Protein AF-A0A267E4J5-F1 (afdb_monomer_lite)

pLDDT: mean 73.21, std 20.11, range [37.22, 96.5]

InterPro domains:
  IPR006565 Bromodomain associated domain [PF07524] (9-82)
  IPR006565 Bromodomain associated domain [SM00576] (7-83)
  IPR009072 Histone-fold [G3DSA:1.10.20.10] (1-93)
  IPR019473 Transcription factor TFIID, subunit 8, C-terminal [PF10406] (143-163)
  IPR037818 Transcription initiation factor TFIID subunit 8 [PTHR46469] (3-164)

Sequence (169 aa):
MSANNDATAYEQCLRRSLAAILIDCGFQSSTRRCLRLLQAALEHFLSQVGQSARAYAEACGRTQPVLGDATMALVDYGVTVSSLIDFARQPRPAGTGGQQQRQQRNIPAVFGHDWLAEAALKRQSTAATSDRRAQQQTDRPNHIPDHLPPYPRPHTFVSTPAFRLRRCH

Foldseek 3Di:
DVVVVLVVLVLVVLLVVVVLVCVLVVDPDDDPVVSVVVSVVVVVLVVQLVVQQCVVCVVVVHRDRDVVSSCVSCVVVVHHPVVVVVVVPDDRPPPPPDPPDPPPPPPPCSVVPVVVVVVVVVVPPPDDDDDDPCVVQPPDDPVDDPPDDTDDDPVPDDDDDDDDDDDDD

Structure (mmCIF, N/CA/C/O backbone):
data_AF-A0A267E4J5-F1
#
_entry.id   AF-A0A267E4J5-F1
#
loop_
_atom_site.group_PDB
_atom_site.id
_atom_site.type_symbol
_atom_site.label_atom_id
_atom_site.label_alt_id
_atom_site.label_comp_id
_atom_site.label_asym_id
_atom_site.label_entity_id
_atom_site.label_seq_id
_atom_site.pdbx_PDB_ins_code
_atom_site.Cartn_x
_atom_site.Cartn_y
_atom_site.Cartn_z
_atom_site.occupancy
_atom_site.B_iso_or_equiv
_atom_site.auth_seq_id
_atom_site.auth_comp_id
_atom_site.auth_asym_id
_atom_site.auth_atom_id
_atom_site.pdbx_PDB_model_num
ATOM 1 N N . MET A 1 1 ? 18.234 17.615 10.027 1.00 39.00 1 MET A N 1
ATOM 2 C CA . MET A 1 1 ? 18.674 17.198 8.672 1.00 39.00 1 MET A CA 1
ATOM 3 C C . MET A 1 1 ? 18.605 15.678 8.446 1.00 39.00 1 MET A C 1
ATOM 5 O O . MET A 1 1 ? 18.945 15.249 7.355 1.00 39.00 1 MET A O 1
ATOM 9 N N . SER A 1 2 ? 18.106 14.867 9.393 1.00 48.38 2 SER A N 1
ATOM 10 C CA . SER A 1 2 ? 18.054 13.397 9.248 1.00 48.38 2 SER A CA 1
ATOM 11 C C . SER A 1 2 ? 16.861 12.866 8.437 1.00 48.38 2 SER A C 1
ATOM 13 O O . SER A 1 2 ? 17.034 11.925 7.678 1.00 48.38 2 SER A O 1
ATOM 15 N N . ALA A 1 3 ? 15.692 13.521 8.485 1.00 51.59 3 ALA A N 1
ATOM 16 C CA . ALA A 1 3 ? 14.471 13.032 7.823 1.00 51.59 3 ALA A CA 1
ATOM 17 C C . ALA A 1 3 ? 14.578 12.883 6.287 1.00 51.59 3 ALA A C 1
ATOM 19 O O . ALA A 1 3 ? 13.913 12.040 5.691 1.00 51.59 3 ALA A O 1
ATOM 20 N N . ASN A 1 4 ? 15.442 13.672 5.634 1.00 57.38 4 ASN A N 1
ATOM 21 C CA . ASN A 1 4 ? 15.647 13.583 4.183 1.00 57.38 4 ASN A CA 1
ATOM 22 C C . ASN A 1 4 ? 16.422 12.318 3.772 1.00 57.38 4 ASN A C 1
ATOM 24 O O . ASN A 1 4 ? 16.261 11.824 2.656 1.00 57.38 4 ASN A O 1
ATOM 28 N N . ASN A 1 5 ? 17.255 11.776 4.665 1.00 69.25 5 ASN A N 1
ATOM 29 C CA . ASN A 1 5 ? 18.024 10.566 4.380 1.00 69.25 5 ASN A CA 1
ATOM 30 C C . ASN A 1 5 ? 17.138 9.314 4.442 1.00 69.25 5 ASN A C 1
ATOM 32 O O . ASN A 1 5 ? 17.306 8.409 3.628 1.00 69.25 5 ASN A O 1
ATOM 36 N N . ASP A 1 6 ? 16.151 9.291 5.336 1.00 69.31 6 ASP A N 1
ATOM 37 C CA . ASP A 1 6 ? 15.254 8.141 5.485 1.00 69.31 6 ASP A CA 1
ATOM 38 C C . ASP A 1 6 ? 14.263 8.046 4.316 1.00 69.31 6 ASP A C 1
ATOM 40 O O . ASP A 1 6 ? 14.085 6.978 3.725 1.00 69.31 6 ASP A O 1
ATOM 44 N N . ALA A 1 7 ? 13.697 9.185 3.895 1.00 68.25 7 ALA A N 1
ATOM 45 C CA . ALA A 1 7 ? 12.808 9.257 2.733 1.00 68.25 7 ALA A CA 1
ATOM 46 C C . ALA A 1 7 ? 13.513 8.823 1.434 1.00 68.25 7 ALA A C 1
ATOM 48 O O . ALA A 1 7 ? 12.969 8.052 0.641 1.00 68.25 7 ALA A O 1
ATOM 49 N N . THR A 1 8 ? 14.761 9.261 1.239 1.00 77.25 8 THR A N 1
ATOM 50 C CA . THR A 1 8 ? 15.552 8.875 0.060 1.00 77.25 8 THR A CA 1
ATOM 51 C C . THR A 1 8 ? 15.993 7.412 0.104 1.00 77.25 8 THR A C 1
ATOM 53 O O . THR A 1 8 ? 16.132 6.789 -0.950 1.00 77.25 8 THR A O 1
ATOM 56 N N . ALA A 1 9 ? 16.178 6.828 1.290 1.00 80.19 9 ALA A N 1
ATOM 57 C CA . ALA A 1 9 ? 16.456 5.404 1.439 1.00 80.19 9 ALA A CA 1
ATOM 58 C C . ALA A 1 9 ? 15.228 4.534 1.117 1.00 80.19 9 ALA A C 1
ATOM 60 O O . ALA A 1 9 ? 15.368 3.538 0.402 1.00 80.19 9 ALA A O 1
ATOM 61 N N . TYR A 1 10 ? 14.029 4.930 1.561 1.00 80.94 10 TYR A N 1
ATOM 62 C CA . TYR A 1 10 ? 12.776 4.254 1.202 1.00 80.94 10 TYR A CA 1
ATOM 63 C C . TYR A 1 10 ? 12.551 4.252 -0.317 1.00 80.94 10 TYR A C 1
ATOM 65 O O . TYR A 1 10 ? 12.337 3.191 -0.910 1.00 80.94 10 TYR A O 1
ATOM 73 N N . GLU A 1 11 ? 12.709 5.412 -0.964 1.00 82.56 11 GLU A N 1
ATOM 74 C CA . GLU A 1 11 ? 12.622 5.540 -2.424 1.00 82.56 11 GLU A CA 1
ATOM 75 C C . GLU A 1 11 ? 13.619 4.607 -3.127 1.00 82.56 11 GLU A C 1
ATOM 77 O O . GLU A 1 11 ? 13.273 3.910 -4.083 1.00 82.56 11 GLU A O 1
ATOM 82 N N . GLN A 1 12 ? 14.863 4.537 -2.646 1.00 83.50 12 GLN A N 1
ATOM 83 C CA . GLN A 1 12 ? 15.877 3.656 -3.228 1.00 83.50 12 GLN A CA 1
ATOM 84 C C . GLN A 1 12 ? 15.527 2.173 -3.077 1.00 83.50 12 GLN A C 1
ATOM 86 O O . GLN A 1 12 ? 15.739 1.401 -4.019 1.00 83.50 12 GLN A O 1
ATOM 91 N N . CYS A 1 13 ? 14.990 1.769 -1.925 1.00 86.06 13 CYS A N 1
ATOM 92 C CA . CYS A 1 13 ? 14.531 0.405 -1.682 1.00 86.06 13 CYS A CA 1
ATOM 93 C C . CYS A 1 13 ? 13.378 0.025 -2.616 1.00 86.06 13 CYS A C 1
ATOM 95 O O . CYS A 1 13 ? 13.448 -1.021 -3.266 1.00 86.06 13 CYS A O 1
ATOM 97 N N . LEU A 1 14 ? 12.366 0.885 -2.734 1.00 87.81 14 LEU A N 1
ATOM 98 C CA . LEU A 1 14 ? 11.190 0.644 -3.571 1.00 87.81 14 LEU A CA 1
ATOM 99 C C . LEU A 1 14 ? 11.554 0.652 -5.064 1.00 87.81 14 LEU A C 1
ATOM 101 O O . LEU A 1 14 ? 11.157 -0.230 -5.826 1.00 87.81 14 LEU A O 1
ATOM 105 N N . ARG A 1 15 ? 12.432 1.561 -5.490 1.00 87.94 15 ARG A N 1
ATOM 106 C CA . ARG A 1 15 ? 12.962 1.553 -6.859 1.00 87.94 15 ARG A CA 1
ATOM 107 C C . ARG A 1 15 ? 13.741 0.273 -7.168 1.00 87.94 15 ARG A C 1
ATOM 109 O O . ARG A 1 15 ? 13.657 -0.244 -8.282 1.00 87.94 15 ARG A O 1
ATOM 116 N N . ARG A 1 16 ? 14.511 -0.243 -6.205 1.00 87.12 16 ARG A N 1
ATOM 117 C CA . ARG A 1 16 ? 15.277 -1.487 -6.364 1.00 87.12 16 ARG A CA 1
ATOM 118 C C . ARG A 1 16 ? 14.369 -2.712 -6.456 1.00 87.12 16 ARG A C 1
ATOM 120 O O . ARG A 1 16 ? 14.655 -3.591 -7.267 1.00 87.12 16 ARG A O 1
ATOM 127 N N . SER A 1 17 ? 13.304 -2.784 -5.656 1.00 90.00 17 SER A N 1
ATOM 128 C CA . SER A 1 17 ? 12.346 -3.892 -5.726 1.00 90.00 17 SER A CA 1
ATOM 129 C C . SER A 1 17 ? 11.582 -3.887 -7.049 1.00 90.00 17 SER A C 1
ATOM 131 O O . SER A 1 17 ? 11.487 -4.933 -7.686 1.00 90.00 17 SER A O 1
ATOM 133 N N . LEU A 1 18 ? 11.141 -2.720 -7.528 1.00 91.50 18 LEU A N 1
ATOM 134 C CA . LEU A 1 18 ? 10.510 -2.591 -8.845 1.00 91.50 18 LEU A CA 1
ATOM 135 C C . LEU A 1 18 ? 11.443 -3.004 -9.984 1.00 91.50 18 LEU A C 1
ATOM 137 O O . LEU A 1 18 ? 11.026 -3.731 -10.880 1.00 91.50 18 LEU A O 1
ATOM 141 N N . ALA A 1 19 ? 12.712 -2.593 -9.940 1.00 89.88 19 ALA A N 1
ATOM 142 C CA . ALA A 1 19 ? 13.693 -3.022 -10.933 1.00 89.88 19 ALA A CA 1
ATOM 143 C C . ALA A 1 19 ? 13.884 -4.549 -10.930 1.00 89.88 19 ALA A C 1
ATOM 145 O O . ALA A 1 19 ? 13.987 -5.144 -11.997 1.00 89.88 19 ALA A O 1
ATOM 146 N N . ALA A 1 20 ? 13.886 -5.190 -9.756 1.00 87.62 20 ALA A N 1
ATOM 147 C CA . ALA A 1 20 ? 13.961 -6.646 -9.658 1.00 87.62 20 ALA A CA 1
ATOM 148 C C . ALA A 1 20 ? 12.732 -7.328 -10.282 1.00 87.62 20 ALA A C 1
ATOM 150 O O . ALA A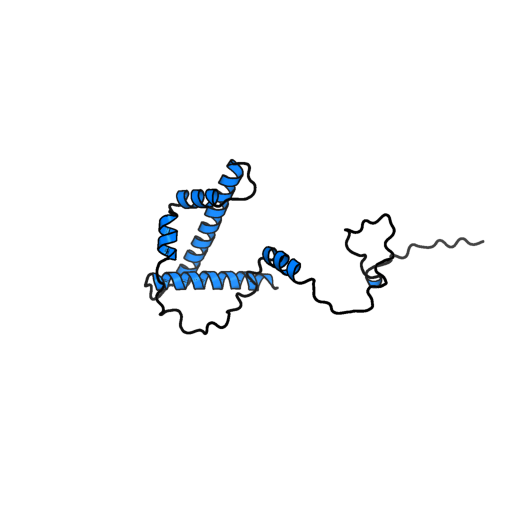 1 20 ? 12.895 -8.257 -11.064 1.00 87.62 20 ALA A O 1
ATOM 151 N N . ILE A 1 21 ? 11.525 -6.818 -10.011 1.00 89.88 21 ILE A N 1
ATOM 152 C CA . ILE A 1 21 ? 10.283 -7.341 -10.602 1.00 89.88 21 ILE A CA 1
ATOM 153 C C . ILE A 1 21 ? 10.297 -7.188 -12.129 1.00 89.88 21 ILE A C 1
ATOM 155 O O . ILE A 1 21 ? 9.938 -8.118 -12.839 1.00 89.88 21 ILE A O 1
ATOM 159 N N . LEU A 1 22 ? 10.762 -6.052 -12.657 1.00 90.69 22 LEU A N 1
ATOM 160 C CA . LEU A 1 22 ? 10.876 -5.860 -14.107 1.00 90.69 22 LEU A CA 1
ATOM 161 C C . LEU A 1 22 ? 11.838 -6.868 -14.749 1.00 90.69 22 LEU A C 1
ATOM 163 O O . LEU A 1 22 ? 11.575 -7.359 -15.843 1.00 90.69 22 LEU A O 1
ATOM 167 N N . ILE A 1 23 ? 12.930 -7.206 -14.067 1.00 89.62 23 ILE A N 1
ATOM 168 C CA . ILE A 1 23 ? 13.869 -8.217 -14.559 1.00 89.62 23 ILE A CA 1
ATOM 169 C C . ILE A 1 23 ? 13.230 -9.609 -14.524 1.00 89.62 23 ILE A C 1
ATOM 171 O O . ILE A 1 23 ? 13.393 -10.360 -15.483 1.00 89.62 23 ILE A O 1
ATOM 175 N N . ASP A 1 24 ? 12.452 -9.930 -13.486 1.00 87.25 24 ASP A N 1
ATOM 176 C CA . ASP A 1 24 ? 11.686 -11.184 -13.417 1.00 87.25 24 ASP A CA 1
ATOM 177 C C . ASP A 1 24 ? 10.664 -11.289 -14.563 1.00 87.25 24 ASP A C 1
ATOM 179 O O . ASP A 1 24 ? 10.459 -12.367 -15.117 1.00 87.25 24 ASP A O 1
ATOM 183 N N . CYS A 1 25 ? 10.065 -10.165 -14.969 1.00 88.44 25 CYS A N 1
ATOM 184 C CA . CYS A 1 25 ? 9.190 -10.089 -16.141 1.00 88.44 25 CYS A CA 1
ATOM 185 C C . CYS A 1 25 ? 9.942 -10.171 -17.488 1.00 88.44 25 CYS A C 1
ATOM 187 O O . CYS A 1 25 ? 9.296 -10.201 -18.534 1.00 88.44 25 CYS A O 1
ATOM 189 N N . GLY A 1 26 ? 11.281 -10.185 -17.493 1.00 89.69 26 GLY A N 1
ATOM 190 C CA . GLY A 1 26 ? 12.110 -10.271 -18.701 1.00 89.69 26 GLY A CA 1
ATOM 191 C C . GLY A 1 26 ? 12.476 -8.928 -19.345 1.00 89.69 26 GLY A C 1
ATOM 192 O O . GLY A 1 26 ? 13.009 -8.912 -20.457 1.00 89.69 26 GLY A O 1
ATOM 193 N N . PHE A 1 27 ? 12.231 -7.791 -18.682 1.00 90.69 27 PHE A N 1
ATOM 194 C CA . PHE A 1 27 ? 12.650 -6.483 -19.197 1.00 90.69 27 PHE A CA 1
ATOM 195 C C . PHE A 1 27 ? 14.168 -6.296 -19.064 1.00 90.69 27 PHE A C 1
ATOM 197 O O . PHE A 1 27 ? 14.735 -6.412 -17.980 1.00 90.69 27 PHE A O 1
ATOM 204 N N . GLN A 1 28 ? 14.827 -5.932 -20.167 1.00 89.44 28 GLN A N 1
ATOM 205 C CA . GLN A 1 28 ? 16.281 -5.711 -20.202 1.00 89.44 28 GLN A CA 1
ATOM 206 C C . GLN A 1 28 ? 16.683 -4.274 -19.840 1.00 89.44 28 GLN A C 1
ATOM 208 O O . GLN A 1 28 ? 17.786 -4.033 -19.353 1.00 89.44 28 GLN A O 1
ATOM 213 N N . SER A 1 29 ? 15.804 -3.300 -20.082 1.00 89.62 29 SER A N 1
ATOM 214 C CA . SER A 1 29 ? 16.056 -1.891 -19.777 1.00 89.62 29 SER A CA 1
ATOM 215 C C . SER A 1 29 ? 14.756 -1.149 -19.474 1.00 89.62 29 SER A C 1
ATOM 217 O O . SER A 1 29 ? 13.681 -1.528 -19.936 1.00 89.62 29 SER A O 1
ATOM 219 N N . SER A 1 30 ? 14.843 -0.091 -18.665 1.00 90.94 30 SER A N 1
ATOM 220 C CA . SER A 1 30 ? 13.717 0.799 -18.376 1.00 90.94 30 SER A CA 1
ATOM 221 C C . SER A 1 30 ? 14.189 2.243 -18.213 1.00 90.94 30 SER A C 1
ATOM 223 O O . SER A 1 30 ? 15.285 2.523 -17.723 1.00 90.94 30 SER A O 1
ATOM 225 N N . THR A 1 31 ? 13.351 3.192 -18.624 1.00 95.06 31 THR A N 1
ATOM 226 C CA . THR A 1 31 ? 13.642 4.622 -18.487 1.00 95.06 31 THR A CA 1
ATOM 227 C C . THR A 1 31 ? 13.441 5.076 -17.041 1.00 95.06 31 THR A C 1
ATOM 229 O O . THR A 1 31 ? 12.436 4.745 -16.409 1.00 95.06 31 THR A O 1
ATOM 232 N N . ARG A 1 32 ? 14.315 5.957 -16.530 1.00 89.38 32 ARG A N 1
ATOM 233 C CA . ARG A 1 32 ? 14.213 6.517 -15.162 1.00 89.38 32 ARG A CA 1
ATOM 234 C C . ARG A 1 32 ? 12.857 7.171 -14.858 1.00 89.38 32 ARG A C 1
ATOM 236 O O . ARG A 1 32 ? 12.424 7.201 -13.709 1.00 89.38 32 ARG A O 1
ATOM 243 N N . ARG A 1 33 ? 12.187 7.732 -15.869 1.00 92.50 33 ARG A N 1
ATOM 244 C CA . ARG A 1 33 ? 10.840 8.305 -15.724 1.00 92.50 33 ARG A CA 1
ATOM 245 C C . ARG A 1 33 ? 9.773 7.224 -15.519 1.00 92.50 33 ARG A C 1
ATOM 247 O O . ARG A 1 33 ? 8.927 7.410 -14.660 1.00 92.50 33 ARG A O 1
ATOM 254 N N . CYS A 1 34 ? 9.857 6.102 -16.235 1.00 91.38 34 CYS A N 1
ATOM 255 C CA . CYS A 1 34 ? 8.930 4.976 -16.091 1.00 91.38 34 CYS A CA 1
ATOM 256 C C . CYS A 1 34 ? 9.024 4.355 -14.690 1.00 91.38 34 CYS A C 1
ATOM 258 O O . CYS A 1 34 ? 8.004 4.203 -14.031 1.00 91.38 34 CYS A O 1
ATOM 260 N N . LEU A 1 35 ? 10.242 4.128 -14.182 1.00 91.44 35 LEU A N 1
ATOM 261 C CA . LEU A 1 35 ? 10.443 3.615 -12.821 1.00 91.44 35 LEU A CA 1
ATOM 262 C C . LEU A 1 35 ? 9.827 4.515 -11.742 1.00 91.44 35 LEU A C 1
ATOM 264 O O . LEU A 1 35 ? 9.205 4.011 -10.816 1.00 91.44 35 LEU A O 1
ATOM 268 N N . ARG A 1 36 ? 9.962 5.841 -11.872 1.00 90.88 36 ARG A N 1
ATOM 269 C CA . ARG A 1 36 ? 9.345 6.789 -10.929 1.00 90.88 36 ARG A CA 1
ATOM 270 C C . ARG A 1 36 ? 7.819 6.790 -11.004 1.00 90.88 36 ARG A C 1
ATOM 272 O O . ARG A 1 36 ? 7.168 6.904 -9.976 1.00 90.88 36 ARG A O 1
ATOM 279 N N . LEU A 1 37 ? 7.255 6.657 -12.205 1.00 94.94 37 LEU A N 1
ATOM 280 C CA . LEU A 1 37 ? 5.803 6.559 -12.381 1.00 94.94 37 LEU A CA 1
ATOM 281 C C . LEU A 1 37 ? 5.258 5.261 -11.789 1.00 94.94 37 LEU A C 1
ATOM 283 O O . LEU A 1 37 ? 4.250 5.290 -11.095 1.00 94.94 37 LEU A O 1
ATOM 287 N N . LEU A 1 38 ? 5.947 4.143 -12.018 1.00 94.19 38 LEU A N 1
ATOM 288 C CA . LEU A 1 38 ? 5.569 2.852 -11.455 1.00 94.19 38 LEU A CA 1
ATOM 289 C C . LEU A 1 38 ? 5.671 2.857 -9.925 1.00 94.19 38 LEU A C 1
ATOM 291 O O . LEU A 1 38 ? 4.796 2.326 -9.252 1.00 94.19 38 LEU A O 1
ATOM 295 N N . GLN A 1 39 ? 6.698 3.510 -9.380 1.00 93.31 39 GLN A N 1
ATOM 296 C CA . GLN A 1 39 ? 6.810 3.750 -7.945 1.00 93.31 39 GLN A CA 1
ATOM 297 C C . GLN A 1 39 ? 5.622 4.547 -7.406 1.00 93.31 39 GLN A C 1
ATOM 299 O O . GLN A 1 39 ? 4.972 4.086 -6.473 1.00 93.31 39 GLN A O 1
ATOM 304 N N . ALA A 1 40 ? 5.307 5.695 -8.007 1.00 92.62 40 ALA A N 1
ATOM 305 C CA . ALA A 1 40 ? 4.179 6.513 -7.567 1.00 92.62 40 ALA A CA 1
ATOM 306 C C . ALA A 1 40 ? 2.846 5.748 -7.664 1.00 92.62 40 ALA A C 1
ATOM 308 O O . ALA A 1 40 ? 2.007 5.845 -6.771 1.00 92.62 40 ALA A O 1
ATOM 309 N N . ALA A 1 41 ? 2.665 4.944 -8.716 1.00 94.75 41 ALA A N 1
ATOM 310 C CA . ALA A 1 41 ? 1.492 4.092 -8.879 1.00 94.75 41 ALA A CA 1
ATOM 311 C C . ALA A 1 41 ? 1.403 3.013 -7.787 1.00 94.75 41 ALA A C 1
ATOM 313 O O . ALA A 1 41 ? 0.326 2.797 -7.238 1.00 94.75 41 ALA A O 1
ATOM 314 N N . LEU A 1 42 ? 2.523 2.374 -7.431 1.00 93.50 42 LEU A N 1
ATOM 315 C CA . LEU A 1 42 ? 2.570 1.380 -6.357 1.00 93.50 42 LEU A CA 1
ATOM 316 C C . LEU A 1 42 ? 2.264 2.009 -4.990 1.00 93.50 42 LEU A C 1
ATOM 318 O O . LEU A 1 42 ? 1.483 1.456 -4.219 1.00 93.50 42 LEU A O 1
ATOM 322 N N . GLU A 1 43 ? 2.849 3.169 -4.693 1.00 92.25 43 GLU A N 1
ATOM 323 C CA . GLU A 1 43 ? 2.590 3.910 -3.452 1.00 92.25 43 GLU A CA 1
ATOM 324 C C . GLU A 1 43 ? 1.117 4.329 -3.342 1.00 92.25 43 GLU A C 1
ATOM 326 O O . GLU A 1 43 ? 0.504 4.192 -2.276 1.00 92.25 43 GLU A O 1
ATOM 331 N N . HIS A 1 44 ? 0.524 4.781 -4.452 1.00 95.00 44 HIS A N 1
ATOM 332 C CA . HIS A 1 44 ? -0.894 5.122 -4.506 1.00 95.00 44 HIS A CA 1
ATOM 333 C C . HIS A 1 44 ? -1.779 3.892 -4.298 1.00 95.00 44 HIS A C 1
ATOM 335 O O . HIS A 1 44 ? -2.680 3.927 -3.464 1.00 95.00 44 HIS A O 1
ATOM 341 N N . PHE A 1 45 ? -1.477 2.789 -4.982 1.00 95.19 45 PHE A N 1
ATOM 342 C CA . PHE A 1 45 ? -2.207 1.531 -4.852 1.00 95.19 45 PHE A CA 1
ATOM 343 C C . PHE A 1 45 ? -2.209 1.010 -3.407 1.00 95.19 45 PHE A C 1
ATOM 345 O O . PHE A 1 45 ? -3.269 0.720 -2.857 1.00 95.19 45 PHE A O 1
ATOM 352 N N . LEU A 1 46 ? -1.045 0.957 -2.748 1.00 93.31 46 LEU A N 1
ATOM 353 C CA . LEU A 1 46 ? -0.951 0.502 -1.355 1.00 93.31 46 LEU A CA 1
ATOM 354 C C . LEU A 1 46 ? -1.732 1.411 -0.398 1.00 93.31 46 LEU A C 1
ATOM 356 O O . LEU A 1 46 ? -2.393 0.926 0.520 1.00 93.31 46 LEU A O 1
ATOM 360 N N . SER A 1 47 ? -1.695 2.723 -0.637 1.00 94.75 47 SER A N 1
ATOM 361 C CA . SER A 1 47 ? -2.460 3.692 0.152 1.00 94.75 47 SER A CA 1
ATOM 362 C C . SER A 1 47 ? -3.967 3.508 -0.034 1.00 94.75 47 SER A C 1
ATOM 364 O O . SER A 1 47 ? -4.713 3.546 0.941 1.00 94.75 47 SER A O 1
ATOM 366 N N . GLN A 1 48 ? -4.416 3.262 -1.265 1.00 95.38 48 GLN A N 1
ATOM 367 C CA . GLN A 1 48 ? -5.820 3.021 -1.600 1.00 95.38 48 GLN A CA 1
ATOM 368 C C . GLN A 1 48 ? -6.357 1.722 -0.980 1.00 95.38 48 GLN A C 1
ATOM 370 O O . GLN A 1 48 ? -7.416 1.726 -0.347 1.00 95.38 48 GLN A O 1
ATOM 375 N N . VAL A 1 49 ? -5.601 0.625 -1.071 1.00 95.44 49 VAL A N 1
ATOM 376 C CA . VAL A 1 49 ? -5.941 -0.647 -0.407 1.00 95.44 49 VAL A CA 1
ATOM 377 C C . VAL A 1 49 ? -5.986 -0.472 1.117 1.00 95.44 49 VAL A C 1
ATOM 379 O O . VAL A 1 49 ? -6.890 -0.977 1.777 1.00 95.44 49 VAL A O 1
ATOM 382 N N . GLY A 1 50 ? -5.055 0.287 1.700 1.00 95.06 50 GLY A N 1
ATOM 383 C CA . GLY A 1 50 ? -5.061 0.572 3.138 1.00 95.06 50 GLY A CA 1
ATOM 384 C C . GLY A 1 50 ? -6.261 1.413 3.588 1.00 95.06 50 GLY A C 1
ATOM 385 O O . GLY A 1 50 ? -6.868 1.127 4.621 1.00 95.06 50 GLY A O 1
ATOM 386 N N . GLN A 1 51 ? -6.633 2.433 2.810 1.00 95.12 51 GLN A N 1
ATOM 387 C CA . GLN A 1 51 ? -7.791 3.288 3.092 1.00 95.12 51 GLN A CA 1
ATOM 388 C C . GLN A 1 51 ? -9.111 2.515 2.999 1.00 95.12 51 GLN A C 1
ATOM 390 O O . GLN A 1 51 ? -9.956 2.649 3.881 1.00 95.12 51 GLN A O 1
ATOM 395 N N . SER A 1 52 ? -9.270 1.672 1.979 1.00 96.00 52 SER A N 1
ATOM 396 C CA . SER A 1 52 ? -10.453 0.813 1.826 1.00 96.00 52 SER A CA 1
ATOM 397 C C . SER A 1 52 ? -10.541 -0.251 2.923 1.00 96.00 52 SER A C 1
ATOM 399 O O . SER A 1 52 ? -11.591 -0.390 3.544 1.00 96.00 52 SER A O 1
ATOM 401 N N . ALA A 1 53 ? -9.436 -0.923 3.265 1.00 96.19 53 ALA A N 1
ATOM 402 C CA . ALA A 1 53 ? -9.405 -1.866 4.387 1.00 96.19 53 ALA A CA 1
ATOM 403 C C . ALA A 1 53 ? -9.794 -1.192 5.715 1.00 96.19 53 ALA A C 1
ATOM 405 O O . ALA A 1 53 ? -10.529 -1.758 6.525 1.00 96.19 53 ALA A O 1
ATOM 406 N N . ARG A 1 54 ? -9.350 0.050 5.934 1.00 95.75 54 ARG A N 1
ATOM 407 C CA . ARG A 1 54 ? -9.770 0.841 7.093 1.00 95.75 54 ARG A CA 1
ATOM 408 C C . ARG A 1 54 ? -11.263 1.174 7.054 1.00 95.75 54 ARG A C 1
ATOM 410 O O . ARG A 1 54 ? -11.921 1.026 8.078 1.00 95.75 54 ARG A O 1
ATOM 417 N N . ALA A 1 55 ? -11.799 1.573 5.902 1.00 95.88 55 ALA A N 1
ATOM 418 C CA . ALA A 1 55 ? -13.226 1.850 5.750 1.00 95.88 55 ALA A CA 1
ATOM 419 C C . ALA A 1 55 ? -14.087 0.612 6.066 1.00 95.88 55 ALA A C 1
ATOM 421 O O . ALA A 1 55 ? -15.121 0.736 6.720 1.00 95.88 55 ALA A O 1
ATOM 422 N N . TYR A 1 56 ? -13.633 -0.589 5.688 1.00 96.25 56 TYR A N 1
ATOM 423 C CA . TYR A 1 56 ? -14.300 -1.844 6.053 1.00 96.25 56 TYR A CA 1
ATOM 424 C C . TYR A 1 56 ? -14.251 -2.136 7.551 1.00 96.25 56 TYR A C 1
ATOM 426 O O . TYR A 1 56 ? -15.266 -2.519 8.138 1.00 96.25 56 TYR A O 1
ATOM 434 N N . ALA A 1 57 ? -13.113 -1.884 8.198 1.00 95.88 57 ALA A N 1
ATOM 435 C CA . ALA A 1 57 ? -13.012 -2.003 9.648 1.00 95.88 57 ALA A CA 1
ATOM 436 C C . ALA A 1 57 ? -13.976 -1.036 10.360 1.00 95.88 57 ALA A C 1
ATOM 438 O O . ALA A 1 57 ? -14.717 -1.457 11.254 1.00 95.88 57 ALA A O 1
ATOM 439 N N . GLU A 1 58 ? -14.027 0.223 9.913 1.00 96.50 58 GLU A N 1
ATOM 440 C CA . GLU A 1 58 ? -14.905 1.265 10.460 1.00 96.50 58 GLU A CA 1
ATOM 441 C C . GLU A 1 58 ? -16.391 0.937 10.239 1.00 96.50 58 GLU A C 1
ATOM 443 O O . GLU A 1 58 ? -17.195 1.117 11.154 1.00 96.50 58 GLU A O 1
ATOM 448 N N . ALA A 1 59 ? -16.755 0.354 9.091 1.00 95.12 59 ALA A N 1
ATOM 449 C CA . ALA A 1 59 ? -18.114 -0.121 8.818 1.00 95.12 59 ALA A CA 1
ATOM 450 C C . ALA A 1 59 ? -18.563 -1.239 9.780 1.00 95.12 59 ALA A C 1
ATOM 452 O O . ALA A 1 59 ? -19.745 -1.350 10.099 1.00 95.12 59 ALA A O 1
ATOM 453 N N . CYS A 1 60 ? -17.625 -2.042 10.289 1.00 93.88 60 CYS A N 1
ATOM 454 C CA . CYS A 1 60 ? -17.879 -3.034 11.336 1.00 93.88 60 CYS A CA 1
ATOM 455 C C . CYS A 1 60 ? -17.764 -2.472 12.769 1.00 93.88 60 CYS A C 1
ATOM 457 O O . CYS A 1 60 ? -17.818 -3.250 13.722 1.00 93.88 60 CYS A O 1
ATOM 459 N N . GLY A 1 61 ? -17.545 -1.164 12.946 1.00 94.44 61 GLY A N 1
ATOM 460 C CA . GLY A 1 61 ? -17.326 -0.533 14.254 1.00 94.44 61 GLY A CA 1
ATOM 461 C C . GLY A 1 61 ? -15.956 -0.825 14.884 1.00 94.44 61 GLY A C 1
ATOM 462 O O . GLY A 1 61 ? -15.765 -0.594 16.078 1.00 94.44 61 GLY A O 1
ATOM 463 N N . ARG A 1 62 ? -14.994 -1.347 14.111 1.00 93.88 62 ARG A N 1
ATOM 464 C CA . ARG A 1 62 ? -13.629 -1.653 14.565 1.00 93.88 62 ARG A CA 1
ATOM 465 C C . ARG A 1 62 ? -12.677 -0.512 14.207 1.00 93.88 62 ARG A C 1
ATOM 467 O O . ARG A 1 62 ? -12.765 0.075 13.137 1.00 93.88 62 ARG A O 1
ATOM 474 N N . THR A 1 63 ? -11.716 -0.236 15.088 1.00 91.31 63 THR A N 1
ATOM 475 C CA . THR A 1 63 ? -10.658 0.766 14.848 1.00 91.31 63 THR A CA 1
ATOM 476 C C . THR A 1 63 ? -9.380 0.171 14.258 1.00 91.31 63 THR A C 1
ATOM 478 O O . THR A 1 63 ? -8.538 0.907 13.752 1.00 91.31 63 THR A O 1
ATOM 481 N N . GLN A 1 64 ? -9.222 -1.153 14.324 1.00 91.25 64 GLN A N 1
ATOM 482 C CA . GLN A 1 64 ? -8.064 -1.875 13.804 1.00 91.25 64 GLN A CA 1
ATOM 483 C C . GLN A 1 64 ? -8.503 -2.787 12.649 1.00 91.25 64 GLN A C 1
ATOM 485 O O . GLN A 1 64 ? -9.400 -3.618 12.852 1.00 91.25 64 GLN A O 1
ATOM 490 N N . PRO A 1 65 ? -7.901 -2.651 11.452 1.00 92.69 65 PRO A N 1
ATOM 491 C CA . PRO A 1 65 ? -8.204 -3.522 10.328 1.00 92.69 65 PRO A CA 1
ATOM 492 C C . PRO A 1 65 ? -7.715 -4.945 10.605 1.00 92.69 65 PRO A C 1
ATOM 494 O O . PRO A 1 65 ? -6.626 -5.169 11.134 1.00 92.69 65 PRO A O 1
ATOM 497 N N . VAL A 1 66 ? -8.543 -5.917 10.244 1.00 93.56 66 VAL A N 1
ATOM 498 C CA . VAL A 1 66 ? -8.264 -7.353 10.324 1.00 93.56 66 VAL A CA 1
ATOM 499 C C . VAL A 1 66 ? -7.944 -7.859 8.918 1.00 93.56 66 VAL A C 1
ATOM 501 O O . VAL A 1 66 ? -8.265 -7.218 7.919 1.00 93.56 66 VAL A O 1
ATOM 504 N N . LEU A 1 67 ? -7.323 -9.037 8.818 1.00 92.94 67 LEU A N 1
ATOM 505 C CA . LEU A 1 67 ? -6.991 -9.659 7.536 1.00 92.94 67 LEU A CA 1
ATOM 506 C C . LEU A 1 67 ? -8.196 -9.743 6.581 1.00 92.94 67 LEU A C 1
ATOM 508 O O . LEU A 1 67 ? -8.023 -9.526 5.389 1.00 92.94 67 LEU A O 1
ATOM 512 N N . GLY A 1 68 ? -9.405 -9.988 7.103 1.00 93.38 68 GLY A N 1
ATOM 513 C CA . GLY A 1 68 ? -10.643 -10.007 6.316 1.00 93.38 68 GLY A CA 1
ATOM 514 C C . GLY A 1 68 ? -10.904 -8.698 5.558 1.00 93.38 68 GLY A C 1
ATOM 515 O O . GLY A 1 68 ? -11.236 -8.725 4.374 1.00 93.38 68 GLY A O 1
ATOM 516 N N . ASP A 1 69 ? -10.652 -7.556 6.199 1.00 95.88 69 ASP A N 1
ATOM 517 C CA . ASP A 1 69 ? -10.832 -6.234 5.590 1.00 95.88 69 ASP A CA 1
ATOM 518 C C . ASP A 1 69 ? -9.825 -6.005 4.460 1.00 95.88 69 ASP A C 1
ATOM 520 O O . ASP A 1 69 ? -10.170 -5.495 3.397 1.00 95.88 69 ASP A O 1
ATOM 524 N N . ALA A 1 70 ? -8.578 -6.442 4.670 1.00 93.12 70 ALA A N 1
ATOM 525 C CA . ALA A 1 70 ? -7.535 -6.385 3.653 1.00 93.12 70 ALA A CA 1
ATOM 526 C C . ALA A 1 70 ? -7.837 -7.323 2.475 1.00 93.12 70 ALA A C 1
ATOM 528 O O . ALA A 1 70 ? -7.600 -6.955 1.326 1.00 93.12 70 ALA A O 1
ATOM 529 N N . THR A 1 71 ? -8.386 -8.516 2.731 1.00 94.81 71 THR A N 1
ATOM 530 C CA . THR A 1 71 ? -8.797 -9.427 1.653 1.00 94.81 71 THR A CA 1
ATOM 531 C C . THR A 1 71 ? -9.949 -8.860 0.837 1.00 94.81 71 THR A C 1
ATOM 533 O O . THR A 1 71 ? -9.904 -8.958 -0.384 1.00 94.81 71 THR A O 1
ATOM 536 N N . MET A 1 72 ? -10.933 -8.223 1.479 1.00 94.44 72 MET A N 1
ATOM 537 C CA . MET A 1 72 ? -12.020 -7.548 0.769 1.00 94.44 72 MET A CA 1
ATOM 538 C C . MET A 1 72 ? -11.498 -6.392 -0.081 1.00 94.44 72 MET A C 1
ATOM 540 O O . MET A 1 72 ? -11.741 -6.373 -1.282 1.00 94.44 72 MET A O 1
ATOM 544 N N . ALA A 1 73 ? -10.690 -5.510 0.513 1.00 95.75 73 ALA A N 1
ATOM 545 C CA . ALA A 1 73 ? -10.063 -4.403 -0.200 1.00 95.75 73 ALA A CA 1
ATOM 546 C C . ALA A 1 73 ? -9.291 -4.875 -1.441 1.00 95.75 73 ALA A C 1
ATOM 548 O O . ALA A 1 73 ? -9.455 -4.319 -2.520 1.00 95.75 73 ALA A O 1
ATOM 549 N N . LEU A 1 74 ? -8.480 -5.932 -1.327 1.00 94.12 74 LEU A N 1
ATOM 550 C CA . LEU A 1 74 ? -7.755 -6.487 -2.474 1.00 94.12 74 LEU A CA 1
ATOM 551 C C . LEU A 1 74 ? -8.696 -7.004 -3.572 1.00 94.12 74 LEU A C 1
ATOM 553 O O . LEU A 1 74 ? -8.429 -6.760 -4.749 1.00 94.12 74 LEU A O 1
ATOM 557 N N . VAL A 1 75 ? -9.793 -7.668 -3.198 1.00 94.50 75 VAL A N 1
ATOM 558 C CA . VAL A 1 75 ? -10.799 -8.167 -4.147 1.00 94.50 75 VAL A CA 1
ATOM 559 C C . VAL A 1 75 ? -11.474 -7.017 -4.901 1.00 94.50 75 VAL A C 1
ATOM 561 O O . VAL A 1 75 ? -11.644 -7.134 -6.115 1.00 94.50 75 VAL A O 1
ATOM 564 N N . ASP A 1 76 ? -11.770 -5.889 -4.250 1.00 94.56 76 ASP A N 1
ATOM 565 C CA . ASP A 1 76 ? -12.374 -4.721 -4.917 1.00 94.56 76 ASP A CA 1
ATOM 566 C C . ASP A 1 76 ? -11.460 -4.091 -5.971 1.00 94.56 76 ASP A C 1
ATOM 568 O O . ASP A 1 76 ? -11.927 -3.624 -7.009 1.00 94.56 76 ASP A O 1
ATOM 572 N N . TYR A 1 77 ? -10.145 -4.118 -5.737 1.00 93.00 77 TYR A N 1
ATOM 573 C CA . TYR A 1 77 ? -9.148 -3.690 -6.723 1.00 93.00 77 TYR A CA 1
ATOM 574 C C . TYR A 1 77 ? -8.778 -4.794 -7.733 1.00 93.00 77 TYR A C 1
ATOM 576 O O . TYR A 1 77 ? -7.842 -4.625 -8.517 1.00 93.00 77 TYR A O 1
ATOM 584 N N . GLY A 1 78 ? -9.497 -5.922 -7.740 1.00 92.19 78 GLY A N 1
ATOM 585 C CA . GLY A 1 78 ? -9.322 -7.012 -8.703 1.00 92.19 78 GLY A CA 1
ATOM 586 C C . GLY A 1 78 ? -8.156 -7.960 -8.403 1.00 92.19 78 GLY A C 1
ATOM 587 O O . GLY A 1 78 ? -7.774 -8.754 -9.263 1.00 92.19 78 GLY A O 1
ATOM 588 N N . VAL A 1 79 ? -7.581 -7.911 -7.198 1.00 92.12 79 VAL A N 1
ATOM 589 C CA . VAL A 1 79 ? -6.486 -8.792 -6.773 1.00 92.12 79 VAL A CA 1
ATOM 590 C C . VAL A 1 79 ? -7.047 -9.971 -5.983 1.00 92.12 79 VAL A C 1
ATOM 592 O O . VAL A 1 79 ? -7.556 -9.827 -4.874 1.00 92.12 79 VAL A O 1
ATOM 595 N N . THR A 1 80 ? -6.916 -11.177 -6.539 1.00 92.00 80 THR A N 1
ATOM 596 C CA . THR A 1 80 ? -7.394 -12.401 -5.878 1.00 92.00 80 THR A CA 1
ATOM 597 C C . THR A 1 80 ? -6.304 -12.995 -4.986 1.00 92.00 80 THR A C 1
ATOM 599 O O . THR A 1 80 ? -5.158 -13.147 -5.411 1.00 92.00 80 THR A O 1
ATOM 602 N N . VAL A 1 81 ? -6.662 -13.410 -3.769 1.00 89.94 81 VAL A N 1
ATOM 603 C CA . VAL A 1 81 ? -5.724 -13.992 -2.786 1.00 89.94 81 VAL A CA 1
ATOM 604 C C . VAL A 1 81 ? -4.999 -15.241 -3.316 1.00 89.94 81 VAL A C 1
ATOM 606 O O . VAL A 1 81 ? -3.828 -15.442 -3.007 1.00 89.94 81 VAL A O 1
ATOM 609 N N . SER A 1 82 ? -5.646 -16.058 -4.154 1.00 91.19 82 SER A N 1
ATOM 610 C CA . SER A 1 82 ? -5.016 -17.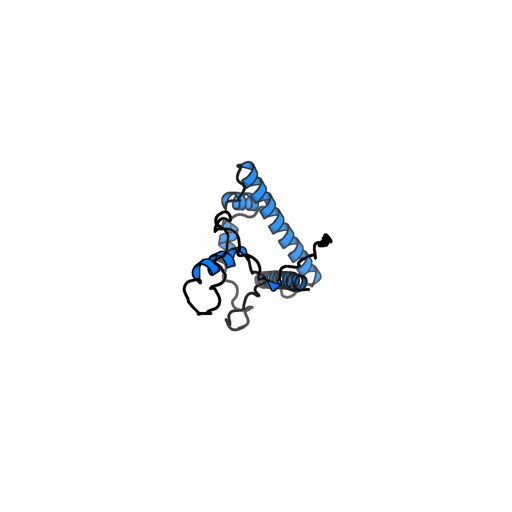226 -4.792 1.00 91.19 82 SER A CA 1
ATOM 611 C C . SER A 1 82 ? -3.848 -16.830 -5.694 1.00 91.19 82 SER A C 1
ATOM 613 O O . SER A 1 82 ? -2.747 -17.344 -5.521 1.00 91.19 82 SER A O 1
ATOM 615 N N . SER A 1 83 ? -4.050 -15.839 -6.568 1.00 91.00 83 SER A N 1
ATOM 616 C CA . SER A 1 83 ? -3.001 -15.329 -7.460 1.00 91.00 83 SER A CA 1
ATOM 617 C C . SER A 1 83 ? -1.784 -14.794 -6.696 1.00 91.00 83 SER A C 1
ATOM 619 O O . SER A 1 83 ? -0.649 -14.940 -7.147 1.00 91.00 83 SER A O 1
ATOM 621 N N . LEU A 1 84 ? -2.005 -14.235 -5.500 1.00 89.12 84 LEU A N 1
ATOM 622 C CA . LEU A 1 84 ? -0.932 -13.769 -4.625 1.00 89.12 84 LEU A CA 1
ATOM 623 C C . LEU A 1 84 ? -0.107 -14.935 -4.062 1.00 89.12 84 LEU A C 1
ATOM 625 O O . LEU A 1 84 ? 1.119 -14.844 -3.993 1.00 89.12 84 LEU A O 1
ATOM 629 N N . ILE A 1 85 ? -0.763 -16.037 -3.686 1.00 90.12 85 ILE A N 1
ATOM 630 C CA . ILE A 1 85 ? -0.093 -17.260 -3.221 1.00 90.12 85 ILE A CA 1
ATOM 631 C C . ILE A 1 85 ? 0.703 -17.893 -4.364 1.00 90.12 85 ILE A C 1
ATOM 633 O O . ILE A 1 85 ? 1.844 -18.304 -4.151 1.00 90.12 85 ILE A O 1
ATOM 637 N N . ASP A 1 86 ? 0.131 -17.944 -5.565 1.00 91.62 86 ASP A N 1
ATOM 638 C CA . ASP A 1 86 ? 0.805 -18.485 -6.745 1.00 91.62 86 ASP A CA 1
ATOM 639 C C . ASP A 1 86 ? 2.053 -17.666 -7.077 1.00 91.62 86 ASP A C 1
ATOM 641 O O . ASP A 1 86 ? 3.135 -18.232 -7.229 1.00 91.62 86 ASP A O 1
ATOM 645 N N . PHE A 1 87 ? 1.941 -16.333 -7.080 1.00 88.25 87 PHE A N 1
ATOM 646 C CA . P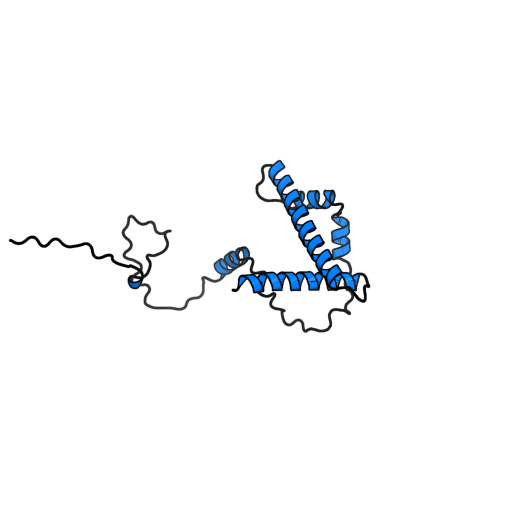HE A 1 87 ? 3.079 -15.432 -7.259 1.00 88.25 87 PHE A CA 1
ATOM 647 C C . PHE A 1 87 ? 4.153 -15.630 -6.179 1.00 88.25 87 PHE A C 1
ATOM 649 O O . PHE A 1 87 ? 5.339 -15.702 -6.493 1.00 88.25 87 PHE A O 1
ATOM 656 N N . ALA A 1 88 ? 3.763 -15.794 -4.911 1.00 88.50 88 ALA A N 1
ATOM 657 C CA . ALA A 1 88 ? 4.704 -16.024 -3.813 1.00 88.50 88 ALA A CA 1
ATOM 658 C C . ALA A 1 88 ? 5.470 -17.355 -3.929 1.00 88.50 88 ALA A C 1
ATOM 660 O O . ALA A 1 88 ? 6.565 -17.487 -3.379 1.00 88.50 88 ALA A O 1
ATOM 661 N N . ARG A 1 89 ? 4.907 -18.345 -4.630 1.00 88.75 89 ARG A N 1
ATOM 662 C CA . ARG A 1 89 ? 5.538 -19.653 -4.866 1.00 88.75 89 ARG A CA 1
ATOM 663 C C . ARG A 1 89 ? 6.452 -19.674 -6.088 1.00 88.75 89 ARG A C 1
ATOM 665 O O . ARG A 1 89 ? 7.215 -20.629 -6.229 1.00 88.75 89 ARG A O 1
ATOM 672 N N . GLN A 1 90 ? 6.389 -18.671 -6.965 1.00 83.94 90 GLN A N 1
ATOM 673 C CA . GLN A 1 90 ? 7.184 -18.662 -8.190 1.00 83.94 90 GLN A CA 1
ATOM 674 C C . GLN A 1 90 ? 8.688 -18.595 -7.865 1.00 83.94 90 GLN A C 1
ATOM 676 O O . GLN A 1 90 ? 9.134 -17.685 -7.159 1.00 83.94 90 GLN A O 1
ATOM 681 N N . PRO A 1 91 ? 9.498 -19.549 -8.366 1.00 72.56 91 PRO A N 1
ATOM 682 C CA . PRO A 1 91 ? 10.936 -19.528 -8.160 1.00 72.56 91 PRO A CA 1
ATOM 683 C C . PRO A 1 91 ? 11.533 -18.347 -8.922 1.00 72.56 91 PRO A C 1
ATOM 685 O O . PRO A 1 91 ? 11.501 -18.290 -10.151 1.00 72.56 91 PRO A O 1
ATOM 688 N N . ARG A 1 92 ? 12.092 -17.392 -8.181 1.00 73.44 92 ARG A N 1
ATOM 689 C CA . ARG A 1 92 ? 12.766 -16.237 -8.769 1.00 73.44 92 ARG A CA 1
ATOM 690 C C . ARG A 1 92 ? 14.083 -16.698 -9.412 1.00 73.44 92 ARG A C 1
ATOM 692 O O . ARG A 1 92 ? 14.841 -17.414 -8.748 1.00 73.44 92 ARG A O 1
ATOM 699 N N . PRO A 1 93 ? 14.378 -16.334 -10.675 1.00 61.72 93 PRO A N 1
ATOM 700 C CA . PRO A 1 93 ? 15.589 -16.782 -11.349 1.00 61.72 93 PRO A CA 1
ATOM 701 C C . PRO A 1 93 ? 16.824 -16.396 -10.529 1.00 61.72 93 PRO A C 1
ATOM 703 O O . PRO A 1 93 ? 17.035 -15.233 -10.187 1.00 61.72 93 PRO A O 1
ATOM 706 N N . ALA A 1 94 ? 17.665 -17.386 -10.224 1.00 55.56 94 ALA A N 1
ATOM 707 C CA . ALA A 1 94 ? 18.856 -17.241 -9.383 1.00 55.56 94 ALA A CA 1
ATOM 708 C C . ALA A 1 94 ? 19.939 -16.299 -9.968 1.00 55.56 94 ALA A C 1
ATOM 710 O O . ALA A 1 94 ? 20.989 -16.118 -9.359 1.00 55.56 94 ALA A O 1
ATOM 711 N N . GLY A 1 95 ? 19.700 -15.706 -11.144 1.00 53.00 95 GLY A N 1
ATOM 712 C CA . GLY A 1 95 ? 20.694 -15.017 -11.969 1.00 53.00 95 GLY A CA 1
ATOM 713 C C . GLY A 1 95 ? 20.845 -13.507 -11.765 1.00 53.00 95 GLY A C 1
ATOM 714 O O . GLY A 1 95 ? 21.838 -12.957 -12.227 1.00 53.00 95 GLY A O 1
ATOM 715 N N . THR A 1 96 ? 19.934 -12.819 -11.070 1.00 52.09 96 THR A N 1
ATOM 716 C CA . THR A 1 96 ? 20.066 -11.355 -10.847 1.00 52.09 96 THR A CA 1
ATOM 717 C C . THR A 1 96 ? 20.417 -10.982 -9.412 1.00 52.09 96 THR A C 1
ATOM 719 O O . THR A 1 96 ? 20.777 -9.841 -9.113 1.00 52.09 96 THR A O 1
ATOM 722 N N . GLY A 1 97 ? 20.406 -11.970 -8.520 1.00 47.41 97 GLY A N 1
ATOM 723 C CA . GLY A 1 97 ? 21.250 -11.952 -7.343 1.00 47.41 97 GLY A CA 1
ATOM 724 C C . GLY A 1 97 ? 22.656 -12.331 -7.776 1.00 47.41 97 GLY A C 1
ATOM 725 O O . GLY A 1 97 ? 23.075 -13.463 -7.555 1.00 47.41 97 GLY A O 1
ATOM 726 N N . GLY A 1 98 ? 23.413 -11.388 -8.350 1.00 42.09 98 GLY A N 1
ATOM 727 C CA . GLY A 1 98 ? 24.866 -11.493 -8.251 1.00 42.09 98 GLY A CA 1
ATOM 728 C C . GLY A 1 98 ? 25.194 -11.856 -6.804 1.00 42.09 98 GLY A C 1
ATOM 729 O O . GLY A 1 98 ? 24.487 -11.394 -5.903 1.00 42.09 98 GLY A O 1
ATOM 730 N N . GLN A 1 99 ? 26.191 -12.716 -6.600 1.00 43.91 99 GLN A N 1
ATOM 731 C CA . GLN A 1 99 ? 26.721 -13.122 -5.300 1.00 43.91 99 GLN A CA 1
ATOM 732 C C . GLN A 1 99 ? 27.219 -11.905 -4.495 1.00 43.91 99 GLN A C 1
ATOM 734 O O . GLN A 1 99 ? 28.382 -11.790 -4.134 1.00 43.91 99 GLN A O 1
ATOM 739 N N . GLN A 1 100 ? 26.346 -10.961 -4.172 1.00 49.44 100 GLN A N 1
ATOM 740 C CA . GLN A 1 100 ? 26.486 -10.116 -3.019 1.00 49.44 100 GLN A CA 1
ATOM 741 C C . GLN A 1 100 ? 26.138 -11.037 -1.878 1.00 49.44 100 GLN A C 1
ATOM 743 O O . GLN A 1 100 ? 24.972 -11.234 -1.536 1.00 49.44 100 GLN A O 1
ATOM 748 N N . GLN A 1 101 ? 27.200 -11.704 -1.433 1.00 42.84 101 GLN A N 1
ATOM 749 C CA . GLN A 1 101 ? 27.443 -12.137 -0.079 1.00 42.84 101 GLN A CA 1
ATOM 750 C C . GLN A 1 101 ? 26.234 -11.842 0.800 1.00 42.84 101 GLN A C 1
ATOM 752 O O . GLN A 1 101 ? 25.896 -10.685 1.055 1.00 42.84 101 GLN A O 1
ATOM 757 N N . ARG A 1 102 ? 25.620 -12.908 1.305 1.00 44.19 102 ARG A N 1
ATOM 758 C CA . ARG A 1 102 ? 24.657 -12.889 2.404 1.00 44.19 102 ARG A CA 1
ATOM 759 C C . ARG A 1 102 ? 25.302 -12.360 3.706 1.00 44.19 102 ARG A C 1
ATOM 761 O O . ARG A 1 102 ? 24.934 -12.790 4.792 1.00 44.19 102 ARG A O 1
ATOM 768 N N . GLN A 1 103 ? 26.266 -11.431 3.618 1.00 43.75 103 GLN A N 1
ATOM 769 C CA . GLN A 1 103 ? 26.410 -10.389 4.616 1.00 43.75 103 GLN A CA 1
ATOM 770 C C . GLN A 1 103 ? 25.018 -9.822 4.770 1.00 43.75 103 GLN A C 1
ATOM 772 O O . GLN A 1 103 ? 24.417 -9.352 3.803 1.00 43.75 103 GLN A O 1
ATOM 777 N N . GLN A 1 104 ? 24.490 -9.993 5.973 1.00 45.66 104 GLN A N 1
ATOM 778 C CA . GLN A 1 104 ? 23.335 -9.288 6.471 1.00 45.66 104 GLN A CA 1
ATOM 779 C C . GLN A 1 104 ? 23.439 -7.864 5.934 1.00 45.66 104 GLN A C 1
ATOM 781 O O . GLN A 1 104 ? 24.226 -7.057 6.425 1.00 45.66 104 GLN A O 1
ATOM 786 N N . ARG A 1 105 ? 22.708 -7.561 4.856 1.00 41.81 105 ARG A N 1
ATOM 787 C CA . ARG A 1 105 ? 22.402 -6.179 4.563 1.00 41.81 105 ARG A CA 1
ATOM 788 C C . ARG A 1 105 ? 21.636 -5.789 5.801 1.00 41.81 105 ARG A C 1
ATOM 790 O O . ARG A 1 105 ? 20.499 -6.228 5.955 1.00 41.81 105 ARG A O 1
ATOM 797 N N . ASN A 1 106 ? 22.297 -5.059 6.698 1.00 44.91 106 ASN A N 1
ATOM 798 C CA . ASN A 1 106 ? 21.625 -4.131 7.577 1.00 44.91 106 ASN A CA 1
ATOM 799 C C . ASN A 1 106 ? 20.619 -3.451 6.661 1.00 44.91 106 ASN A C 1
ATOM 801 O O . ASN A 1 106 ? 20.998 -2.631 5.824 1.00 44.91 106 ASN A O 1
ATOM 805 N N . ILE A 1 107 ? 19.361 -3.889 6.728 1.00 47.59 107 ILE A N 1
ATOM 806 C CA . ILE A 1 107 ? 18.253 -3.038 6.351 1.00 47.59 107 ILE A CA 1
ATOM 807 C C . ILE A 1 107 ? 18.589 -1.784 7.149 1.00 47.59 107 ILE A C 1
ATOM 809 O O . ILE A 1 107 ? 18.717 -1.901 8.375 1.00 47.59 107 ILE A O 1
ATOM 813 N N . PRO A 1 108 ? 18.911 -0.647 6.504 1.00 43.72 108 PRO A N 1
ATOM 814 C CA . PRO A 1 108 ? 19.149 0.564 7.261 1.00 43.72 108 PRO A CA 1
ATOM 815 C C . PRO A 1 108 ? 17.971 0.686 8.221 1.00 43.72 108 PRO A C 1
ATOM 817 O O . PRO A 1 108 ? 16.837 0.406 7.818 1.00 43.72 108 PRO A O 1
ATOM 820 N N . ALA A 1 109 ? 18.213 1.073 9.470 1.00 50.44 109 ALA A N 1
ATOM 821 C CA . ALA A 1 109 ? 17.167 1.301 10.469 1.00 50.44 109 ALA A CA 1
ATOM 822 C C . ALA A 1 109 ? 16.158 2.409 10.061 1.00 50.44 109 ALA A C 1
ATOM 824 O O . ALA A 1 109 ? 15.457 2.954 10.894 1.00 50.44 109 ALA A O 1
ATOM 825 N N . VAL A 1 110 ? 16.068 2.726 8.769 1.00 47.53 110 VAL A N 1
ATOM 826 C CA . VAL A 1 110 ? 15.000 3.424 8.058 1.00 47.53 110 VAL A CA 1
ATOM 827 C C . VAL A 1 110 ? 13.671 2.676 8.191 1.00 47.53 110 VAL A C 1
ATOM 829 O O . VAL A 1 110 ? 12.641 3.312 8.362 1.00 47.53 110 VAL A O 1
ATOM 832 N N . PHE A 1 111 ? 13.681 1.334 8.201 1.00 46.88 111 PHE A N 1
ATOM 833 C CA . PHE A 1 111 ? 12.531 0.527 8.651 1.00 46.88 111 PHE A CA 1
ATOM 834 C C . PHE A 1 111 ? 12.594 0.247 10.159 1.00 46.88 111 PHE A C 1
ATOM 836 O O . PHE A 1 111 ? 12.123 -0.789 10.634 1.00 46.88 111 PHE A O 1
ATOM 843 N N . GLY A 1 112 ? 13.195 1.165 10.920 1.00 44.81 112 GLY A N 1
ATOM 844 C CA . GLY A 1 112 ? 12.977 1.297 12.349 1.00 44.81 112 GLY A CA 1
ATOM 845 C C . GLY A 1 112 ? 11.518 1.664 12.567 1.00 44.81 112 GLY A C 1
ATOM 846 O O . GLY A 1 112 ? 11.159 2.813 12.781 1.00 44.81 112 GLY A O 1
ATOM 847 N N . HIS A 1 113 ? 10.646 0.671 12.466 1.00 43.03 113 HIS A N 1
ATOM 848 C CA . HIS A 1 113 ? 9.370 0.722 13.135 1.00 43.03 113 HIS A CA 1
ATOM 849 C C . HIS A 1 113 ? 9.687 0.803 14.634 1.00 43.03 113 HIS A C 1
ATOM 851 O O . HIS A 1 113 ? 9.876 -0.227 15.279 1.00 43.03 113 HIS A O 1
ATOM 857 N N . ASP A 1 114 ? 9.770 2.022 15.176 1.00 53.53 114 ASP A N 1
ATOM 858 C CA . ASP A 1 114 ? 9.926 2.291 16.615 1.00 53.53 114 ASP A CA 1
ATOM 859 C C . ASP A 1 114 ? 8.937 1.454 17.457 1.00 53.53 114 ASP A C 1
ATOM 861 O O . ASP A 1 114 ? 9.264 1.017 18.558 1.00 53.53 114 ASP A O 1
ATOM 865 N N . TRP A 1 115 ? 7.770 1.102 16.894 1.00 48.75 115 TRP A N 1
ATOM 866 C CA . TRP A 1 115 ? 6.769 0.243 17.539 1.00 48.75 115 TRP A CA 1
ATOM 867 C C . TRP A 1 115 ? 7.207 -1.221 17.770 1.00 48.75 115 TRP A C 1
ATOM 869 O O . TRP A 1 115 ? 6.675 -1.875 18.665 1.00 48.75 115 TRP A O 1
ATOM 879 N N . LEU A 1 116 ? 8.178 -1.760 17.017 1.00 48.53 116 LEU A N 1
ATOM 880 C CA . LEU A 1 116 ? 8.758 -3.096 17.263 1.00 48.53 116 LEU A CA 1
ATOM 881 C C . LEU A 1 116 ? 9.965 -3.046 18.215 1.00 48.53 116 LEU A C 1
ATOM 883 O O . LEU A 1 116 ? 10.264 -4.039 18.884 1.00 48.53 116 LEU A O 1
ATOM 887 N N . ALA A 1 117 ? 10.654 -1.906 18.302 1.00 48.53 117 ALA A N 1
ATOM 888 C CA . ALA A 1 117 ? 11.812 -1.733 19.176 1.00 48.53 117 ALA A CA 1
ATOM 889 C C . ALA A 1 117 ? 11.416 -1.711 20.666 1.00 48.53 117 ALA A C 1
ATOM 891 O O . ALA A 1 117 ? 12.117 -2.299 21.493 1.00 48.53 117 ALA A O 1
ATOM 892 N N . GLU A 1 118 ? 10.249 -1.152 21.009 1.00 48.75 118 GLU A N 1
ATOM 893 C CA . GLU A 1 118 ? 9.680 -1.221 22.368 1.00 48.75 118 GLU A CA 1
ATOM 894 C C . GLU A 1 118 ? 9.464 -2.668 22.851 1.00 48.75 118 GLU A C 1
ATOM 896 O O . GLU A 1 118 ? 9.715 -2.995 24.016 1.00 48.75 118 GLU A O 1
ATOM 901 N N . ALA A 1 119 ? 9.068 -3.571 21.947 1.00 48.78 119 ALA A N 1
ATOM 902 C CA . ALA A 1 119 ? 8.889 -4.987 22.263 1.00 48.78 119 ALA A CA 1
ATOM 903 C C . ALA A 1 119 ? 10.226 -5.713 22.516 1.00 48.78 119 ALA A C 1
ATOM 905 O O . ALA A 1 119 ? 10.274 -6.668 23.298 1.00 48.78 119 ALA A O 1
ATOM 906 N N . ALA A 1 120 ? 11.318 -5.254 21.895 1.00 45.84 120 ALA A N 1
ATOM 907 C CA . ALA A 1 120 ? 12.665 -5.777 22.118 1.00 45.84 120 ALA A CA 1
ATOM 908 C C . ALA A 1 120 ? 13.307 -5.214 23.400 1.00 45.84 120 ALA A C 1
ATOM 910 O O . ALA A 1 120 ? 13.982 -5.957 24.117 1.00 45.84 120 ALA A O 1
ATOM 911 N N . LEU A 1 121 ? 13.053 -3.944 23.737 1.00 47.16 121 LEU A N 1
ATOM 912 C CA . LEU A 1 121 ? 13.605 -3.300 24.934 1.00 47.16 121 LEU A CA 1
ATOM 913 C C . LEU A 1 121 ? 13.056 -3.924 26.230 1.00 47.16 121 LEU A C 1
ATOM 915 O O . LEU A 1 121 ? 13.810 -4.119 27.184 1.00 47.16 121 LEU A O 1
ATOM 919 N N . LYS A 1 122 ? 11.793 -4.379 26.233 1.00 47.94 122 LYS A N 1
ATOM 920 C CA . LYS A 1 122 ? 11.222 -5.173 27.342 1.00 47.94 122 LYS A CA 1
ATOM 921 C C . LYS A 1 122 ? 11.926 -6.513 27.595 1.00 47.94 122 LYS A C 1
ATOM 923 O O . LYS A 1 122 ? 11.706 -7.107 28.646 1.00 47.94 122 LYS A O 1
ATOM 928 N N . ARG A 1 123 ? 12.763 -7.005 26.673 1.00 50.00 123 ARG A N 1
ATOM 929 C CA . ARG A 1 123 ? 13.502 -8.272 26.836 1.00 50.00 123 ARG A CA 1
ATOM 930 C C . ARG A 1 123 ? 14.936 -8.105 27.349 1.00 50.00 123 ARG A C 1
ATOM 932 O O . ARG A 1 123 ? 15.551 -9.112 27.673 1.00 50.00 123 ARG A O 1
ATOM 939 N N . GLN A 1 124 ? 15.480 -6.886 27.415 1.00 50.94 124 GLN A N 1
ATOM 940 C CA . GLN A 1 124 ? 16.910 -6.665 27.699 1.00 50.94 124 GLN A CA 1
ATOM 941 C C . GLN A 1 124 ? 17.211 -6.078 29.086 1.00 50.94 124 GLN A C 1
ATOM 943 O O . GLN A 1 124 ? 18.375 -5.988 29.467 1.00 50.94 124 GLN A O 1
ATOM 948 N N . SER A 1 125 ? 16.205 -5.736 29.896 1.00 48.62 125 SER A N 1
ATOM 949 C CA . SER A 1 125 ? 16.410 -5.176 31.242 1.00 48.62 125 SER A CA 1
ATOM 950 C C . SER A 1 125 ? 16.723 -6.226 32.323 1.00 48.62 125 SER A C 1
ATOM 952 O O . SER A 1 125 ? 16.267 -6.104 33.458 1.00 48.62 125 SER A O 1
ATOM 954 N N . THR A 1 126 ? 17.507 -7.255 31.996 1.00 47.91 126 THR A N 1
ATOM 955 C CA . THR A 1 126 ? 18.114 -8.164 32.983 1.00 47.91 126 THR A CA 1
ATOM 956 C C . THR A 1 126 ? 19.590 -8.395 32.663 1.00 47.91 126 THR A C 1
ATOM 958 O O . THR A 1 126 ? 20.018 -9.523 32.442 1.00 47.91 126 THR A O 1
ATOM 961 N N . ALA A 1 127 ? 20.388 -7.329 32.610 1.00 37.97 127 ALA A N 1
ATOM 962 C CA . ALA A 1 127 ? 21.839 -7.441 32.736 1.00 37.97 127 ALA A CA 1
ATOM 963 C C . ALA A 1 127 ? 22.412 -6.142 33.316 1.00 37.97 127 ALA A C 1
ATOM 965 O O . ALA A 1 127 ? 22.289 -5.064 32.742 1.00 37.97 127 ALA A O 1
ATOM 966 N N . ALA A 1 128 ? 22.984 -6.266 34.509 1.00 42.78 128 ALA A N 1
ATOM 967 C CA . ALA A 1 128 ? 23.511 -5.194 35.331 1.00 42.78 128 ALA A CA 1
ATOM 968 C C . ALA A 1 128 ? 24.764 -4.530 34.735 1.00 42.78 128 ALA A C 1
ATOM 970 O O . ALA A 1 128 ? 25.655 -5.205 34.228 1.00 42.78 128 ALA A O 1
ATOM 971 N N . THR A 1 129 ? 24.903 -3.217 34.927 1.00 41.91 129 THR A N 1
ATOM 972 C CA . THR A 1 129 ? 26.193 -2.589 35.246 1.00 41.91 129 THR A CA 1
ATOM 973 C C . THR A 1 129 ? 25.934 -1.435 36.210 1.00 41.91 129 THR A C 1
ATOM 975 O O . THR A 1 129 ? 25.105 -0.560 35.985 1.00 41.91 129 THR A O 1
ATOM 978 N N . SER A 1 130 ? 26.607 -1.537 37.345 1.00 50.72 130 SER A N 1
ATOM 979 C CA . SER A 1 130 ? 26.634 -0.639 38.487 1.00 50.72 130 SER A CA 1
ATOM 980 C C . SER A 1 130 ? 27.085 0.776 38.131 1.00 50.72 130 SER A C 1
ATOM 982 O O . SER A 1 130 ? 28.196 0.932 37.638 1.00 50.72 130 SER A O 1
ATOM 984 N N . ASP A 1 131 ? 26.314 1.790 38.533 1.00 37.22 131 ASP A N 1
ATOM 985 C CA . ASP A 1 131 ? 26.865 3.119 38.795 1.00 37.22 131 ASP A CA 1
ATOM 986 C C . ASP A 1 131 ? 26.269 3.741 40.062 1.00 37.22 131 ASP A C 1
ATOM 988 O O . ASP A 1 131 ? 25.071 3.972 40.234 1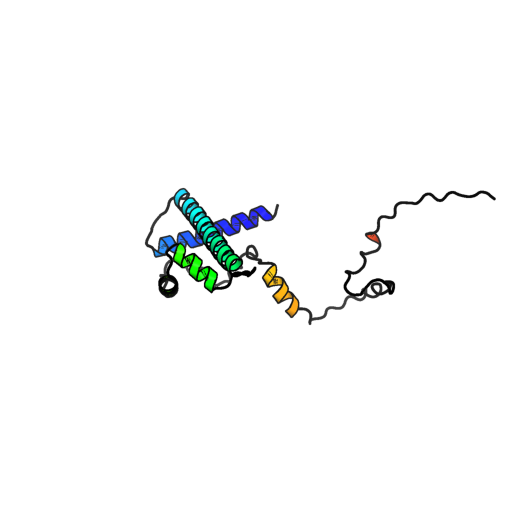.00 37.22 131 ASP A O 1
ATOM 992 N N . ARG A 1 132 ? 27.176 3.977 41.003 1.00 43.12 132 ARG A N 1
ATOM 993 C CA . ARG A 1 132 ? 26.971 4.176 42.439 1.00 43.12 132 ARG A CA 1
ATOM 994 C C . ARG A 1 132 ? 26.569 5.617 42.796 1.00 43.12 132 ARG A C 1
ATOM 996 O O . ARG A 1 132 ? 27.087 6.188 43.750 1.00 43.12 132 ARG A O 1
ATOM 1003 N N . ARG A 1 133 ? 25.681 6.237 42.010 1.00 46.75 133 ARG A N 1
ATOM 1004 C CA . ARG A 1 133 ? 25.189 7.622 42.219 1.00 46.75 133 ARG A CA 1
ATOM 1005 C C . ARG A 1 133 ? 23.673 7.786 42.032 1.00 46.75 133 ARG A C 1
ATOM 1007 O O . ARG A 1 133 ? 23.188 8.897 41.862 1.00 46.75 133 ARG A O 1
ATOM 1014 N N . ALA A 1 134 ? 22.919 6.690 42.125 1.00 43.56 134 ALA A N 1
ATOM 1015 C CA . ALA A 1 134 ? 21.452 6.672 42.116 1.00 43.56 134 ALA A CA 1
ATOM 1016 C C . ALA A 1 134 ? 20.814 6.895 43.510 1.00 43.56 134 ALA A C 1
ATOM 1018 O O . ALA A 1 134 ? 19.627 6.656 43.693 1.00 43.56 134 ALA A O 1
ATOM 1019 N N . GLN A 1 135 ? 21.584 7.337 44.512 1.00 45.91 135 GLN A N 1
ATOM 1020 C CA . GLN A 1 135 ? 21.100 7.488 45.895 1.00 45.91 135 GLN A CA 1
ATOM 1021 C C . GLN A 1 135 ? 20.472 8.852 46.220 1.00 45.91 135 GLN A C 1
ATOM 1023 O O . GLN A 1 135 ? 20.116 9.085 47.365 1.00 45.91 135 GLN A O 1
ATOM 1028 N N . GLN A 1 136 ? 20.285 9.742 45.242 1.00 49.25 136 GLN A N 1
ATOM 1029 C CA . GLN A 1 136 ? 19.553 11.004 45.451 1.00 49.25 136 GLN A CA 1
ATOM 1030 C C . GLN A 1 136 ? 18.148 10.997 44.834 1.00 49.25 136 GLN A C 1
ATOM 1032 O O . GLN A 1 136 ? 17.488 12.027 44.754 1.00 49.25 136 GLN A O 1
ATOM 1037 N N . GLN A 1 137 ? 17.685 9.822 44.396 1.00 53.31 137 GLN A N 1
ATOM 1038 C CA . GLN A 1 137 ? 16.405 9.614 43.720 1.00 53.31 137 GLN A CA 1
ATOM 1039 C C . GLN A 1 137 ? 15.294 9.147 44.678 1.00 53.31 137 GLN A C 1
ATOM 1041 O O . GLN A 1 137 ? 14.383 8.431 44.270 1.00 53.31 137 GLN A O 1
ATOM 1046 N N . THR A 1 138 ? 15.374 9.522 45.959 1.00 53.72 138 THR A N 1
ATOM 1047 C CA . THR A 1 138 ? 14.403 9.104 46.989 1.00 53.72 138 THR A CA 1
ATOM 1048 C C . THR A 1 138 ? 13.758 10.248 47.766 1.00 53.72 138 THR A C 1
ATOM 1050 O O . THR A 1 138 ? 12.801 9.985 48.481 1.00 53.72 138 THR A O 1
ATOM 1053 N N . ASP A 1 139 ? 14.165 11.507 47.584 1.00 59.88 139 ASP A N 1
ATOM 1054 C CA . ASP A 1 139 ? 13.484 12.650 48.221 1.00 59.88 139 ASP A CA 1
ATOM 1055 C C . ASP A 1 139 ? 12.315 13.160 47.357 1.00 59.88 139 ASP A C 1
ATOM 1057 O O . ASP A 1 139 ? 12.167 14.358 47.110 1.00 59.88 139 ASP A O 1
ATOM 1061 N N . ARG A 1 140 ? 11.477 12.244 46.846 1.00 65.62 140 ARG A N 1
ATOM 1062 C CA . ARG A 1 140 ? 10.171 12.626 46.292 1.00 65.62 140 ARG A CA 1
ATOM 1063 C C . ARG A 1 140 ? 9.155 12.653 47.439 1.00 65.62 140 ARG A C 1
ATOM 1065 O O . ARG A 1 140 ? 9.042 11.661 48.155 1.00 65.62 140 ARG A O 1
ATOM 1072 N N . PRO A 1 141 ? 8.429 13.757 47.664 1.00 72.88 141 PRO A N 1
ATOM 1073 C CA . PRO A 1 141 ? 7.428 13.807 48.721 1.00 72.88 141 PRO A CA 1
ATOM 1074 C C . PRO A 1 141 ? 6.266 12.832 48.459 1.00 72.88 141 PRO A C 1
ATOM 1076 O O . PRO A 1 141 ? 5.878 12.604 47.316 1.00 72.88 141 PRO A O 1
ATOM 1079 N N . ASN A 1 142 ? 5.670 12.304 49.535 1.00 73.56 142 ASN A N 1
ATOM 1080 C CA . ASN A 1 142 ? 4.693 11.198 49.515 1.00 73.56 142 ASN A CA 1
ATOM 1081 C C . ASN A 1 142 ? 3.406 11.442 48.694 1.00 73.56 142 ASN A C 1
ATOM 1083 O O . ASN A 1 142 ? 2.632 10.514 48.488 1.00 73.56 142 ASN A O 1
ATOM 1087 N N . HIS A 1 143 ? 3.142 12.674 48.252 1.00 82.62 143 HIS A N 1
ATOM 1088 C CA . HIS A 1 143 ? 1.981 13.017 47.421 1.00 82.62 143 HIS A CA 1
ATOM 1089 C C . HIS A 1 143 ? 2.251 12.880 45.914 1.00 82.62 143 HIS A C 1
ATOM 1091 O O . HIS A 1 143 ? 1.344 13.089 45.110 1.00 82.62 143 HIS A O 1
ATOM 1097 N N . ILE A 1 144 ? 3.486 12.567 45.518 1.00 78.75 144 ILE A N 1
ATOM 1098 C CA . ILE A 1 144 ? 3.864 12.379 44.119 1.00 78.75 144 ILE A CA 1
ATOM 1099 C C . ILE A 1 144 ? 3.878 10.884 43.839 1.00 78.75 144 ILE A C 1
ATOM 1101 O O . ILE A 1 144 ? 4.696 10.168 44.418 1.00 78.75 144 ILE A O 1
ATOM 1105 N N . PRO A 1 145 ? 2.993 10.394 42.965 1.00 81.12 145 PRO A N 1
ATOM 1106 C CA . PRO A 1 145 ? 2.868 8.969 42.770 1.00 81.12 145 PRO A CA 1
ATOM 1107 C C . PRO A 1 145 ? 4.038 8.403 41.962 1.00 81.12 145 PRO A C 1
ATOM 1109 O O . PRO A 1 145 ? 4.639 9.062 41.111 1.00 81.12 145 PRO A O 1
ATOM 1112 N N . ASP A 1 146 ? 4.334 7.133 42.226 1.00 72.94 146 ASP A N 1
ATOM 1113 C CA . ASP A 1 146 ? 5.574 6.485 41.799 1.00 72.94 146 ASP A CA 1
ATOM 1114 C C . ASP A 1 146 ? 5.731 6.310 40.281 1.00 72.94 146 ASP A C 1
ATOM 1116 O O . ASP A 1 146 ? 6.838 6.035 39.818 1.00 72.94 146 ASP A O 1
ATOM 1120 N N . HIS A 1 147 ? 4.641 6.470 39.523 1.00 82.88 147 HIS A N 1
ATOM 1121 C CA . HIS A 1 147 ? 4.584 6.310 38.069 1.00 82.88 147 HIS A CA 1
ATOM 1122 C C . HIS A 1 147 ? 4.971 7.573 37.284 1.00 82.88 147 HIS A C 1
ATOM 1124 O O . HIS A 1 147 ? 5.054 7.518 36.057 1.00 82.88 147 HIS A O 1
ATOM 1130 N N . LEU A 1 148 ? 5.197 8.709 37.953 1.00 82.75 148 LEU A N 1
ATOM 1131 C CA . LEU A 1 148 ? 5.740 9.894 37.290 1.00 82.75 148 LEU A CA 1
ATOM 1132 C C . LEU A 1 148 ? 7.243 9.724 37.020 1.00 82.75 148 LEU A C 1
ATOM 1134 O O . LEU A 1 148 ? 7.945 9.062 37.792 1.00 82.75 148 LEU A O 1
ATOM 1138 N N . PRO A 1 149 ? 7.765 10.350 35.949 1.00 78.75 149 PRO A N 1
ATOM 1139 C CA . PRO A 1 149 ? 9.198 10.378 35.707 1.00 78.75 149 PRO A CA 1
ATOM 1140 C C . PRO A 1 149 ? 9.925 11.077 36.868 1.00 78.75 149 PRO A C 1
ATOM 1142 O O . PRO A 1 149 ? 9.352 11.942 37.538 1.00 78.75 149 PRO A O 1
ATOM 1145 N N . PRO A 1 150 ? 11.195 10.730 37.119 1.00 74.19 150 PRO A N 1
ATOM 1146 C CA . PRO A 1 150 ? 11.967 11.362 38.177 1.00 74.19 150 PRO A CA 1
ATOM 1147 C C . PRO A 1 150 ? 12.182 12.848 37.902 1.00 74.19 150 PRO A C 1
ATOM 1149 O O . PRO A 1 150 ? 12.264 13.275 36.748 1.00 74.19 150 PRO A O 1
ATOM 1152 N N . TYR A 1 151 ? 12.324 13.630 38.973 1.00 74.00 151 TYR A N 1
ATOM 1153 C CA . TYR A 1 151 ? 12.656 15.042 38.842 1.00 74.00 151 TYR A CA 1
ATOM 1154 C C . TYR A 1 151 ? 13.938 15.234 38.019 1.00 74.00 151 TYR A C 1
ATOM 1156 O O . TYR A 1 151 ? 14.896 14.464 38.170 1.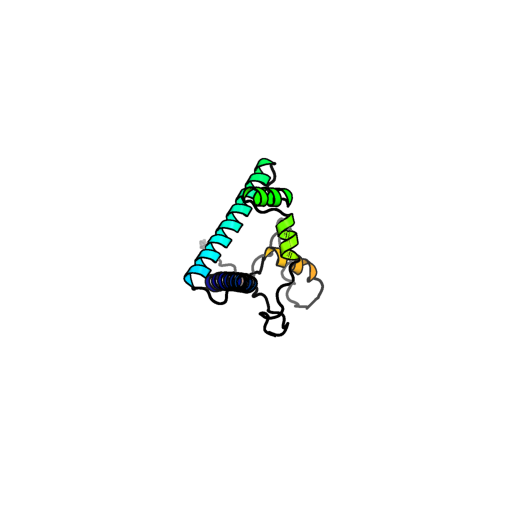00 74.00 151 TYR A O 1
ATOM 1164 N N . PRO A 1 152 ? 13.983 16.266 37.157 1.00 75.06 152 PRO A N 1
ATOM 1165 C CA . PRO A 1 152 ? 15.199 16.598 36.443 1.00 75.06 152 PRO A CA 1
ATOM 1166 C C . PRO A 1 152 ? 16.297 16.979 37.441 1.00 75.06 152 PRO A C 1
ATOM 1168 O O . PRO A 1 152 ? 16.040 17.397 38.572 1.00 75.06 152 PRO A O 1
ATOM 1171 N N . ARG A 1 153 ? 17.557 16.822 37.029 1.00 55.22 153 ARG A N 1
ATOM 1172 C CA . ARG A 1 153 ? 18.700 17.076 37.914 1.00 55.22 153 ARG A CA 1
ATOM 1173 C C . ARG A 1 153 ? 18.726 18.548 38.361 1.00 55.22 153 ARG A C 1
ATOM 1175 O O . ARG A 1 153 ? 18.362 19.404 37.558 1.00 55.22 153 ARG A O 1
ATOM 1182 N N . PRO A 1 154 ? 19.240 18.878 39.563 1.00 61.97 154 PRO A N 1
ATOM 1183 C CA . PRO A 1 154 ? 19.218 20.238 40.120 1.00 61.97 154 PRO A CA 1
ATOM 1184 C C . PRO A 1 154 ? 19.736 21.351 39.192 1.00 61.97 154 PRO A C 1
ATOM 1186 O O . PRO A 1 154 ? 19.179 22.440 39.174 1.00 61.97 154 PRO A O 1
ATOM 1189 N N . HIS A 1 155 ? 20.741 21.067 38.355 1.00 58.34 155 HIS A N 1
ATOM 1190 C CA . HIS A 1 155 ? 21.280 22.014 37.363 1.00 58.34 155 HIS A CA 1
ATOM 1191 C C . HIS A 1 155 ? 20.343 22.295 36.170 1.00 58.34 155 HIS A C 1
ATOM 1193 O O . HIS A 1 155 ? 20.691 23.075 35.291 1.00 58.34 155 HIS A O 1
ATOM 1199 N N . THR A 1 156 ? 19.176 21.649 36.128 1.00 69.75 156 THR A N 1
ATOM 1200 C CA . THR A 1 156 ? 18.108 21.874 35.141 1.00 69.75 156 THR A CA 1
ATOM 1201 C C . THR A 1 156 ? 17.110 22.932 35.627 1.00 69.75 156 THR A C 1
ATOM 1203 O O . THR A 1 156 ? 16.369 23.487 34.821 1.00 69.75 156 THR A O 1
ATOM 1206 N N . PHE A 1 157 ? 17.074 23.240 36.931 1.00 70.25 157 PHE A N 1
ATOM 1207 C CA . PHE A 1 157 ? 16.177 24.262 37.470 1.00 70.25 157 PHE A CA 1
ATOM 1208 C C . PHE A 1 157 ? 16.768 25.662 37.264 1.00 70.25 157 PHE A C 1
ATOM 1210 O O . PHE A 1 157 ? 17.852 25.970 37.755 1.00 70.25 157 PHE A O 1
ATOM 1217 N N . VAL A 1 158 ? 16.032 26.532 36.570 1.00 61.97 158 VAL A N 1
ATOM 1218 C CA . VAL A 1 158 ? 16.343 27.965 36.483 1.00 61.97 158 VAL A CA 1
ATOM 1219 C C . VAL A 1 158 ? 15.528 28.692 37.549 1.00 61.97 158 VAL A C 1
ATOM 1221 O O . VAL A 1 158 ? 14.316 28.845 37.417 1.00 61.97 158 VAL A O 1
ATOM 1224 N N . SER A 1 159 ? 16.183 29.133 38.622 1.00 59.09 159 SER A N 1
ATOM 1225 C CA . SER A 1 159 ? 15.535 29.906 39.686 1.00 59.09 159 SER A CA 1
ATOM 1226 C C . SER A 1 159 ? 15.436 31.379 39.296 1.00 59.09 159 SER A C 1
ATOM 1228 O O . SER A 1 159 ? 16.451 32.070 39.205 1.00 59.09 159 SER A O 1
ATOM 1230 N N . THR A 1 160 ? 14.222 31.892 39.106 1.00 61.94 160 THR A N 1
ATOM 1231 C CA . THR A 1 160 ? 13.988 33.338 38.992 1.00 61.94 160 THR A CA 1
ATOM 1232 C C . THR A 1 160 ? 14.125 33.967 40.386 1.00 61.94 160 THR A C 1
ATOM 1234 O O . THR A 1 160 ? 13.419 33.543 41.304 1.00 61.94 160 THR A O 1
ATOM 1237 N N . PRO A 1 161 ? 15.021 34.947 40.609 1.00 56.19 161 PRO A N 1
ATOM 1238 C CA . PRO A 1 161 ? 15.163 35.563 41.923 1.00 56.19 161 PRO A CA 1
ATOM 1239 C C . PRO A 1 161 ? 13.888 36.337 42.285 1.00 56.19 161 PRO A C 1
ATOM 1241 O O . PRO A 1 161 ? 13.588 37.373 41.697 1.00 56.19 161 PRO A O 1
ATOM 1244 N N . ALA A 1 162 ? 13.139 35.846 43.276 1.00 57.94 162 ALA A N 1
ATOM 1245 C CA . ALA A 1 162 ? 12.053 36.601 43.890 1.00 57.94 162 ALA A CA 1
ATOM 1246 C C . ALA A 1 162 ? 12.642 37.705 44.787 1.00 57.94 162 ALA A C 1
ATOM 1248 O O . ALA A 1 162 ? 13.471 37.447 45.666 1.00 57.94 162 ALA A O 1
ATOM 1249 N N . PHE A 1 163 ? 12.236 38.949 44.541 1.00 60.31 163 PHE A N 1
ATOM 1250 C CA . PHE A 1 163 ? 12.744 40.139 45.222 1.00 60.31 163 PHE A CA 1
ATOM 1251 C C . PHE A 1 163 ? 12.420 40.088 46.727 1.00 60.31 163 PHE A C 1
ATOM 1253 O O . PHE A 1 163 ? 11.257 40.133 47.125 1.00 60.31 163 PHE A O 1
ATOM 1260 N N . ARG A 1 164 ? 13.442 39.995 47.591 1.00 58.25 164 ARG A N 1
ATOM 1261 C CA . ARG A 1 164 ? 13.265 40.096 49.050 1.00 58.25 164 ARG A CA 1
ATOM 1262 C C . ARG A 1 164 ? 13.186 41.568 49.457 1.00 58.25 164 ARG A C 1
ATOM 1264 O O . ARG A 1 164 ? 14.211 42.241 49.531 1.00 58.25 164 ARG A O 1
ATOM 1271 N N . LEU A 1 165 ? 11.982 42.049 49.772 1.00 53.88 165 LEU A N 1
ATOM 1272 C CA . LEU A 1 165 ? 11.788 43.302 50.509 1.00 53.88 165 LEU A CA 1
ATOM 1273 C C . LEU A 1 165 ? 12.484 43.189 51.874 1.00 53.88 165 LEU A C 1
ATOM 1275 O O . LEU A 1 165 ? 12.067 42.410 52.732 1.00 53.88 165 LEU A O 1
ATOM 1279 N N . ARG A 1 166 ? 13.564 43.952 52.070 1.00 54.44 166 ARG A N 1
ATOM 1280 C CA . ARG A 1 166 ? 14.200 44.112 53.382 1.00 54.44 166 ARG A CA 1
ATOM 1281 C C . ARG A 1 166 ? 13.302 45.010 54.231 1.00 54.44 166 ARG A C 1
ATOM 1283 O O . ARG A 1 166 ? 13.149 46.183 53.908 1.00 54.44 166 ARG A O 1
ATOM 1290 N N . ARG A 1 167 ? 12.705 44.478 55.301 1.00 50.50 167 ARG A N 1
ATOM 1291 C CA . ARG A 1 167 ? 12.147 45.330 56.359 1.00 50.50 167 ARG A CA 1
ATOM 1292 C C . ARG A 1 167 ? 13.297 45.808 57.243 1.00 50.50 167 ARG A C 1
ATOM 1294 O O . ARG A 1 167 ? 14.033 44.984 57.781 1.00 50.50 167 ARG A O 1
ATOM 1301 N N . CYS A 1 168 ? 13.459 47.123 57.328 1.00 52.91 168 CYS A N 1
ATOM 1302 C CA . CYS A 1 168 ? 14.275 47.790 58.336 1.00 52.91 168 CYS A CA 1
ATOM 1303 C C . CYS A 1 168 ? 13.548 47.722 59.689 1.00 52.91 168 CYS A C 1
ATOM 1305 O O . CYS A 1 168 ? 12.316 47.764 59.711 1.00 52.91 168 CYS A O 1
ATOM 1307 N N . HIS A 1 169 ? 14.320 47.556 60.765 1.00 53.16 169 HIS A N 1
ATOM 1308 C CA . HIS A 1 169 ? 13.848 47.574 62.151 1.00 53.16 169 HIS A CA 1
ATOM 1309 C C . HIS A 1 169 ? 13.470 48.981 62.606 1.00 53.16 169 HIS A C 1
ATOM 1311 O O . HIS A 1 169 ? 14.136 49.934 62.141 1.00 53.16 169 HIS A O 1
#

Radius of gyration: 27.84 Å; chains: 1; bounding box: 46×67×82 Å

Secondary structure (DSSP, 8-state):
--HHHHHHHHHHHHHHHHHHHHHHTT-----HHHHHHHHHHHHHHHHHHHHHHHHHHHHTT-SS--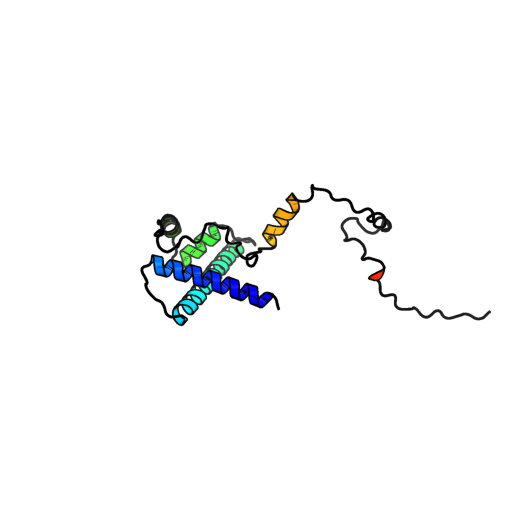HHHHHHHHHHTT--HHHHHHHHHS---TTSS-----------GGG--HHHHHHHHTTT-------TT-TTS----TTS-TTSPPPPPGGG-------------

Organism: NCBI:txid282301